Protein AF-Q8X3T5-F1 (afdb_monomer)

Secondary structure (DSSP, 8-state):
-----HHHHHHHHHHHHHHHHTT-HHHHHHHHHHHHHHHHHHHHHHS---PPPTT--

Nearest PDB structures (foldseek):
  3rkv-assembly1_A  TM=7.531E-01  e=7.291E+00  Caenorhabditis elegans

Organism: Escherichia coli O157:H7 (NCBI:txid83334)

Mean predicted aligned error: 8.23 Å

Radius of gyration: 16.93 Å; Cα contacts (8 Å, |Δi|>4): 15; chains: 1; bounding box: 47×20×36 Å

Solvent-accessible surface area (backbone atoms only — not comparable to full-atom values): 3474 Å² total; per-residue (Å²): 124,79,78,77,57,62,64,63,52,48,57,53,47,51,54,34,52,58,33,48,76,68,70,36,57,68,63,25,50,53,53,48,54,52,51,52,53,52,53,53,49,54,52,58,73,57,48,73,81,73,74,75,58,89,83,83,119

Sequence (57 aa):
MSEFDAQRVAERIDIVLDILVADDYHSAIHNLEILKAELLRQVAESTPDIPKAPWEI

Structure (mmCIF, N/CA/C/O backbone):
data_AF-Q8X3T5-F1
#
_entry.id   AF-Q8X3T5-F1
#
loop_
_atom_site.group_PDB
_atom_site.id
_atom_site.type_symbol
_atom_site.label_atom_id
_atom_site.label_alt_id
_atom_site.label_comp_id
_atom_site.label_asym_id
_atom_site.label_entity_id
_atom_site.label_seq_id
_atom_site.pdbx_PDB_ins_code
_atom_site.Ca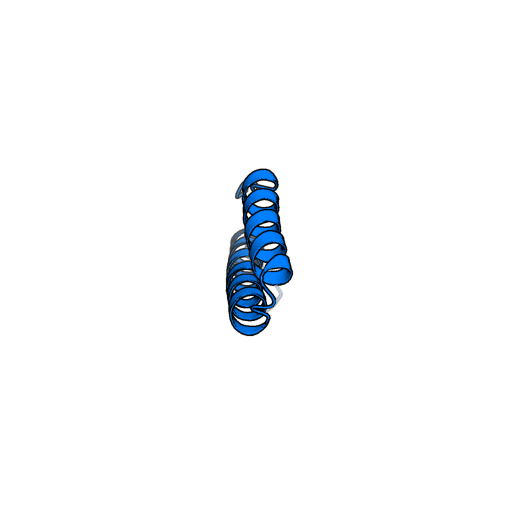rtn_x
_atom_site.Cartn_y
_atom_site.Cartn_z
_atom_site.occupancy
_atom_site.B_iso_or_equiv
_atom_site.auth_seq_id
_atom_site.auth_comp_id
_atom_site.auth_asym_id
_atom_site.auth_atom_id
_atom_site.pdbx_PDB_model_num
ATOM 1 N N . MET A 1 1 ? 9.364 8.482 -19.328 1.00 49.72 1 MET A N 1
ATOM 2 C CA . MET A 1 1 ? 9.388 8.426 -17.854 1.00 49.72 1 MET A CA 1
ATOM 3 C C . MET A 1 1 ? 8.078 7.785 -17.457 1.00 49.72 1 MET A C 1
ATOM 5 O O . MET A 1 1 ? 7.058 8.299 -17.895 1.00 49.72 1 MET A O 1
ATOM 9 N N . SER A 1 2 ? 8.095 6.629 -16.789 1.00 62.50 2 SER A N 1
ATOM 10 C CA . SER A 1 2 ? 6.851 6.031 -16.294 1.00 62.50 2 SER A CA 1
ATOM 11 C C . SER A 1 2 ? 6.277 7.026 -15.292 1.00 62.50 2 SER A C 1
ATOM 13 O O . SER A 1 2 ? 6.964 7.370 -14.330 1.00 62.50 2 SER A O 1
ATOM 15 N N . GLU A 1 3 ? 5.116 7.609 -15.585 1.00 67.69 3 GLU A N 1
ATOM 16 C CA . GLU A 1 3 ? 4.478 8.538 -14.660 1.00 67.69 3 GLU A CA 1
ATOM 17 C C . GLU A 1 3 ? 4.159 7.737 -13.404 1.00 67.69 3 GLU A C 1
ATOM 19 O O . GLU A 1 3 ? 3.362 6.800 -13.432 1.00 67.69 3 GLU A O 1
ATOM 24 N N . PHE A 1 4 ? 4.908 8.016 -12.338 1.00 76.56 4 PHE A N 1
ATOM 25 C CA . PHE A 1 4 ? 4.695 7.395 -11.047 1.00 76.56 4 PHE A CA 1
ATOM 26 C C . PHE A 1 4 ? 3.262 7.709 -10.625 1.00 76.56 4 PHE A C 1
ATOM 28 O O . PHE A 1 4 ? 2.938 8.851 -10.294 1.00 7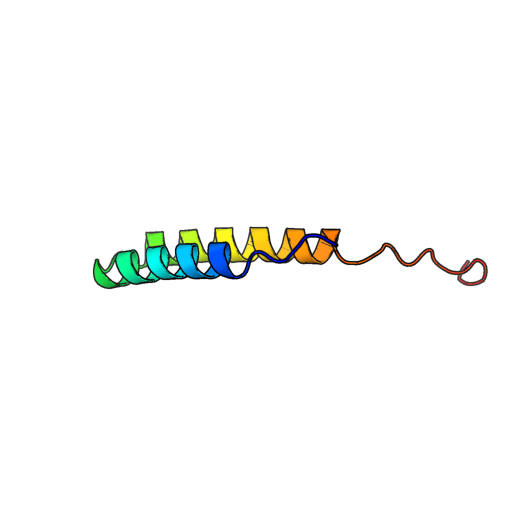6.56 4 PHE A O 1
ATOM 35 N N . ASP A 1 5 ? 2.403 6.698 -10.680 1.00 86.44 5 ASP A N 1
ATOM 36 C CA . ASP A 1 5 ? 0.991 6.851 -10.371 1.00 86.44 5 ASP A CA 1
ATOM 37 C C . ASP A 1 5 ? 0.802 6.862 -8.850 1.00 86.44 5 ASP A C 1
ATOM 39 O O . ASP A 1 5 ? 0.485 5.855 -8.210 1.00 86.44 5 ASP A O 1
ATOM 43 N N . ALA A 1 6 ? 1.062 8.029 -8.260 1.00 90.06 6 ALA A N 1
ATOM 44 C CA . ALA A 1 6 ? 0.905 8.263 -6.832 1.00 90.06 6 ALA A CA 1
ATOM 45 C C . ALA A 1 6 ? -0.530 7.979 -6.359 1.00 90.06 6 ALA A C 1
ATOM 47 O O . ALA A 1 6 ? -0.714 7.524 -5.230 1.00 90.06 6 ALA A O 1
ATOM 48 N N . GLN A 1 7 ? -1.530 8.205 -7.220 1.00 93.50 7 GLN A N 1
ATOM 49 C CA . GLN A 1 7 ? -2.929 7.923 -6.912 1.00 93.50 7 GLN A CA 1
ATOM 50 C C . GLN A 1 7 ? -3.146 6.417 -6.747 1.00 93.50 7 GLN A C 1
ATOM 52 O O . GLN A 1 7 ? -3.664 5.983 -5.720 1.00 93.50 7 GLN A O 1
ATOM 57 N N . ARG A 1 8 ? -2.658 5.604 -7.688 1.00 92.94 8 ARG A N 1
ATOM 58 C CA . ARG A 1 8 ? -2.739 4.142 -7.585 1.00 92.94 8 ARG A CA 1
ATOM 59 C C . ARG A 1 8 ? -1.998 3.595 -6.365 1.00 92.94 8 ARG A C 1
ATOM 61 O O . ARG A 1 8 ? -2.441 2.618 -5.763 1.00 92.94 8 ARG A O 1
ATOM 68 N N . VAL A 1 9 ? -0.864 4.190 -5.990 1.00 95.88 9 VAL A N 1
ATOM 69 C CA . VAL A 1 9 ? -0.149 3.799 -4.763 1.00 95.88 9 VAL A CA 1
ATOM 70 C C . VAL A 1 9 ? -0.991 4.103 -3.523 1.00 95.88 9 VAL A C 1
ATOM 72 O O . VAL A 1 9 ? -1.080 3.244 -2.649 1.00 95.88 9 VAL A O 1
ATOM 75 N N . ALA A 1 10 ? -1.634 5.272 -3.458 1.00 97.38 10 ALA A N 1
ATOM 76 C CA . ALA A 1 10 ? -2.516 5.639 -2.351 1.00 97.38 10 ALA A CA 1
ATOM 77 C C . ALA A 1 10 ? -3.719 4.686 -2.233 1.00 97.38 10 ALA A C 1
ATOM 79 O O . ALA A 1 10 ? -3.945 4.138 -1.161 1.00 97.38 10 ALA A O 1
ATOM 80 N N . GLU A 1 11 ? -4.395 4.376 -3.342 1.00 97.62 11 GLU A N 1
ATOM 81 C CA . GLU A 1 11 ? -5.515 3.418 -3.366 1.00 97.62 11 GLU A CA 1
ATOM 82 C C . GLU A 1 11 ? -5.095 2.026 -2.860 1.00 97.62 11 GLU A C 1
ATOM 84 O O . GLU A 1 11 ? -5.831 1.352 -2.139 1.00 97.62 11 GLU A O 1
ATOM 89 N N . ARG A 1 12 ? -3.876 1.581 -3.193 1.00 97.31 12 ARG A N 1
ATOM 90 C CA . ARG A 1 12 ? -3.338 0.317 -2.671 1.00 97.31 12 ARG A CA 1
ATOM 91 C C . ARG A 1 12 ? -2.986 0.377 -1.189 1.00 97.31 12 ARG A C 1
ATOM 93 O O . ARG A 1 12 ? -3.075 -0.649 -0.518 1.00 97.31 12 ARG A O 1
ATOM 100 N N . ILE A 1 13 ? -2.570 1.538 -0.689 1.00 98.06 13 ILE A N 1
ATOM 101 C CA . ILE A 1 13 ? -2.345 1.752 0.743 1.00 98.06 13 ILE A CA 1
ATOM 102 C C . ILE A 1 13 ? -3.681 1.703 1.490 1.00 98.06 13 ILE A C 1
ATOM 104 O O . ILE A 1 13 ? -3.739 1.037 2.518 1.00 98.06 13 ILE A O 1
ATOM 108 N N . ASP A 1 14 ? -4.749 2.300 0.956 1.00 98.50 14 ASP A N 1
ATOM 109 C CA . ASP A 1 14 ? -6.087 2.240 1.562 1.00 98.50 14 ASP A CA 1
ATOM 110 C C . ASP A 1 14 ? -6.566 0.788 1.723 1.00 98.50 14 ASP A C 1
ATOM 112 O O . ASP A 1 14 ? -6.977 0.395 2.811 1.00 98.50 14 ASP A O 1
ATOM 116 N N . ILE A 1 15 ? -6.378 -0.057 0.700 1.00 98.31 15 ILE A N 1
ATOM 117 C CA . ILE A 1 15 ? -6.674 -1.500 0.789 1.00 98.31 15 ILE A CA 1
ATOM 118 C C . ILE A 1 15 ? -5.885 -2.165 1.926 1.00 98.31 15 ILE A C 1
ATOM 120 O O . ILE A 1 15 ? -6.429 -2.973 2.675 1.00 98.31 15 ILE A O 1
ATOM 124 N N . VAL A 1 16 ? -4.595 -1.849 2.070 1.00 98.56 16 VAL A N 1
ATOM 125 C CA . VAL A 1 16 ? -3.776 -2.402 3.161 1.00 98.56 16 VAL A CA 1
ATOM 126 C C . VAL A 1 16 ? -4.294 -1.937 4.521 1.00 98.56 16 VAL A C 1
ATOM 128 O O . VAL A 1 16 ? -4.340 -2.740 5.451 1.00 98.56 16 VAL A O 1
ATOM 131 N N . LEU A 1 17 ? -4.696 -0.671 4.650 1.00 98.69 17 LEU A N 1
ATOM 132 C CA . LEU A 1 17 ? -5.259 -0.135 5.888 1.00 98.69 17 LEU A CA 1
ATOM 133 C C . LEU A 1 17 ? -6.593 -0.808 6.240 1.00 98.69 17 LEU A C 1
ATOM 135 O O . LEU A 1 17 ? -6.770 -1.199 7.392 1.00 98.69 17 LEU A O 1
ATOM 139 N N . ASP A 1 18 ? -7.476 -1.031 5.266 1.00 98.62 18 ASP A N 1
ATOM 140 C CA . ASP A 1 18 ? -8.740 -1.755 5.462 1.00 98.62 18 ASP A CA 1
ATOM 141 C C . ASP A 1 18 ? -8.507 -3.196 5.945 1.00 98.62 18 ASP A C 1
ATOM 143 O O . ASP A 1 18 ? -9.191 -3.684 6.847 1.00 98.62 18 ASP A O 1
ATOM 147 N N . ILE A 1 19 ? -7.495 -3.874 5.394 1.00 98.56 19 ILE A N 1
ATOM 148 C CA . ILE A 1 19 ? -7.100 -5.223 5.822 1.00 98.56 19 ILE A CA 1
ATOM 149 C C . ILE A 1 19 ? -6.545 -5.208 7.255 1.00 98.56 19 ILE A C 1
ATOM 151 O O . ILE A 1 19 ? -6.864 -6.093 8.050 1.00 98.56 19 ILE A O 1
ATOM 155 N N . LEU A 1 20 ? -5.737 -4.203 7.610 1.00 98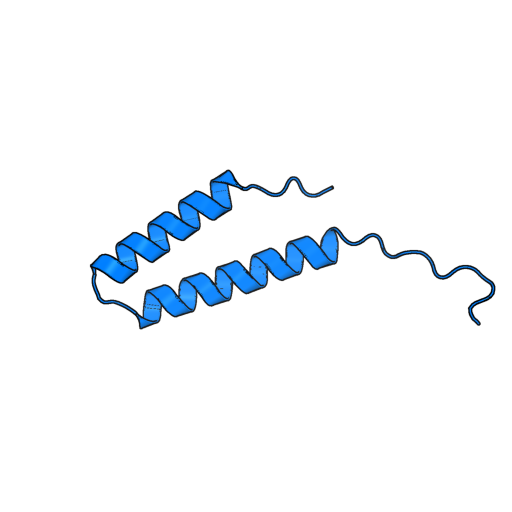.44 20 LEU A N 1
ATOM 156 C CA . LEU A 1 20 ? -5.207 -4.052 8.969 1.00 98.44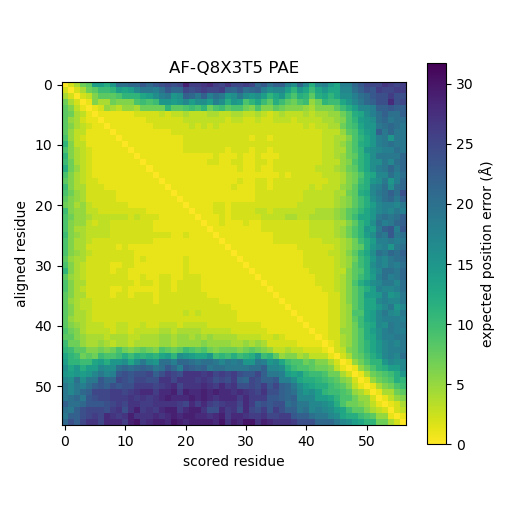 20 LEU A CA 1
ATOM 157 C C . LEU A 1 20 ? -6.320 -3.800 9.994 1.00 98.44 20 LEU A C 1
ATOM 159 O O . LEU A 1 20 ? -6.241 -4.317 11.105 1.00 98.44 20 LEU A O 1
ATOM 163 N N . VAL A 1 21 ? -7.372 -3.062 9.627 1.00 98.38 21 VAL A N 1
ATOM 164 C CA . VAL A 1 21 ? -8.567 -2.873 10.472 1.00 98.38 21 VAL A CA 1
ATOM 165 C C . VAL A 1 21 ? -9.305 -4.193 10.717 1.00 98.38 21 VAL A C 1
ATOM 167 O O . VAL A 1 21 ? -9.930 -4.358 11.762 1.00 98.38 21 VAL A O 1
ATOM 170 N N . ALA A 1 22 ? -9.207 -5.148 9.793 1.00 98.12 22 ALA A N 1
ATOM 171 C CA . ALA A 1 22 ? -9.758 -6.492 9.941 1.00 98.12 22 ALA A CA 1
ATOM 172 C C . ALA A 1 22 ? -8.833 -7.467 10.706 1.00 98.12 22 ALA A C 1
ATOM 174 O O . ALA A 1 22 ? -9.113 -8.666 10.719 1.00 98.12 22 ALA A O 1
ATOM 175 N N . ASP A 1 23 ? -7.741 -6.983 11.319 1.00 98.00 23 ASP A N 1
ATOM 176 C CA . ASP A 1 23 ? -6.726 -7.778 12.034 1.00 98.00 23 ASP A CA 1
ATOM 177 C C . ASP A 1 23 ? -6.039 -8.871 11.174 1.00 98.00 23 ASP A C 1
ATOM 179 O O . ASP A 1 23 ? -5.374 -9.771 11.698 1.00 98.00 23 ASP A O 1
ATOM 183 N N . ASP A 1 24 ? -6.127 -8.794 9.839 1.00 98.44 24 ASP A N 1
ATOM 184 C CA . ASP A 1 24 ? -5.456 -9.726 8.921 1.00 98.44 24 ASP A CA 1
ATOM 185 C C . ASP A 1 24 ? -4.059 -9.216 8.527 1.00 98.44 24 ASP A C 1
ATOM 187 O O . ASP A 1 24 ? -3.777 -8.778 7.406 1.00 98.44 24 ASP A O 1
ATOM 191 N N . TYR A 1 25 ? -3.135 -9.293 9.485 1.00 98.50 25 TYR A N 1
ATOM 192 C CA . TYR A 1 25 ? -1.745 -8.875 9.292 1.00 98.50 25 TYR A CA 1
ATOM 193 C C . TYR A 1 25 ? -1.037 -9.646 8.171 1.00 98.50 25 TYR A C 1
ATOM 195 O O . TYR A 1 25 ? -0.181 -9.085 7.487 1.00 98.50 25 TYR A O 1
ATOM 203 N N . HIS A 1 26 ? -1.385 -10.918 7.957 1.00 98.25 26 HIS A N 1
ATOM 204 C CA . HIS A 1 26 ? -0.760 -11.740 6.922 1.00 98.25 26 HIS A CA 1
ATOM 205 C C . HIS A 1 26 ? -1.097 -11.223 5.523 1.00 98.25 26 HIS A C 1
ATOM 207 O O . HIS A 1 26 ? -0.188 -11.023 4.711 1.00 98.25 26 HIS A O 1
ATOM 213 N N . SER A 1 27 ? -2.373 -10.939 5.253 1.00 98.12 27 SER A N 1
ATOM 214 C CA . SER A 1 27 ? -2.793 -10.362 3.975 1.00 98.12 27 SER A CA 1
ATOM 215 C C . SER A 1 27 ? -2.264 -8.941 3.784 1.00 98.12 27 SER A C 1
ATOM 217 O O . SER A 1 27 ? -1.862 -8.588 2.671 1.00 98.12 27 SER A O 1
ATOM 219 N N . ALA A 1 28 ? -2.204 -8.129 4.846 1.00 98.62 28 ALA A N 1
ATOM 220 C CA . ALA A 1 28 ? -1.648 -6.777 4.780 1.00 98.62 28 ALA A CA 1
ATOM 221 C C . ALA A 1 28 ? -0.157 -6.795 4.402 1.00 98.62 28 ALA A C 1
ATOM 223 O O . ALA A 1 28 ? 0.261 -6.094 3.477 1.00 98.62 28 ALA A O 1
ATOM 224 N N . ILE A 1 29 ? 0.636 -7.645 5.065 1.00 98.69 29 ILE A N 1
ATOM 225 C CA . ILE A 1 29 ? 2.063 -7.829 4.763 1.00 98.69 29 ILE A CA 1
ATOM 226 C C . ILE A 1 29 ? 2.241 -8.295 3.318 1.00 98.69 29 ILE A C 1
ATOM 228 O O . ILE A 1 29 ? 3.018 -7.694 2.578 1.00 98.69 29 ILE A O 1
ATOM 232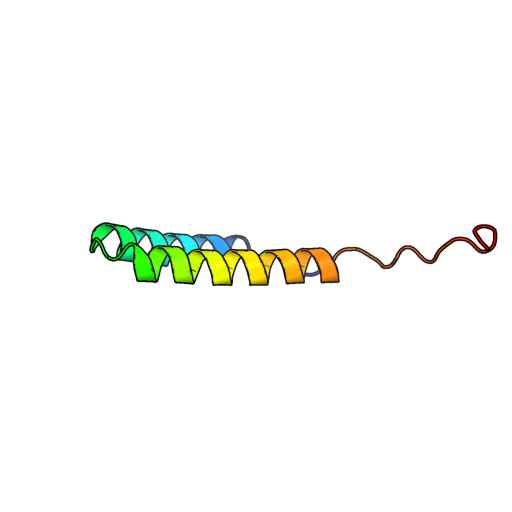 N N . HIS A 1 30 ? 1.479 -9.301 2.885 1.00 98.31 30 HIS A N 1
ATOM 233 C CA . HIS A 1 30 ? 1.577 -9.820 1.524 1.00 98.31 30 HIS A CA 1
ATOM 234 C C . HIS A 1 30 ? 1.295 -8.742 0.462 1.00 98.31 30 HIS A C 1
ATOM 236 O O . HIS A 1 30 ? 2.028 -8.608 -0.520 1.00 98.31 30 HIS A O 1
ATOM 242 N N . ASN A 1 31 ? 0.272 -7.910 0.680 1.00 98.00 31 ASN A N 1
ATOM 243 C CA . ASN A 1 31 ? -0.051 -6.803 -0.221 1.00 98.00 31 ASN A CA 1
ATOM 244 C C . ASN A 1 31 ? 1.072 -5.758 -0.291 1.00 98.00 31 ASN A C 1
ATOM 246 O O . ASN A 1 31 ? 1.392 -5.274 -1.382 1.00 98.00 31 ASN A O 1
ATOM 250 N N . LEU A 1 32 ? 1.696 -5.434 0.845 1.00 98.50 32 LEU A N 1
ATOM 251 C CA . LEU A 1 32 ? 2.837 -4.518 0.901 1.00 98.50 32 LEU A CA 1
ATOM 252 C C . LEU A 1 32 ? 4.078 -5.086 0.209 1.00 98.50 32 LEU A C 1
ATOM 254 O O . LEU A 1 32 ? 4.776 -4.346 -0.483 1.00 98.50 32 LEU A O 1
ATOM 258 N N . GLU A 1 33 ? 4.353 -6.382 0.345 1.00 98.50 33 GLU A N 1
ATOM 259 C CA . GLU A 1 33 ? 5.459 -7.043 -0.357 1.00 98.50 33 GLU A CA 1
ATOM 260 C C . GLU A 1 33 ? 5.288 -6.953 -1.876 1.00 98.50 33 GLU A C 1
ATOM 262 O O . GLU A 1 33 ? 6.232 -6.595 -2.589 1.00 98.50 33 GLU A O 1
ATOM 267 N N . ILE A 1 34 ? 4.068 -7.188 -2.369 1.00 98.06 34 ILE A N 1
ATOM 268 C CA . ILE A 1 34 ? 3.728 -7.019 -3.786 1.00 98.06 34 ILE A 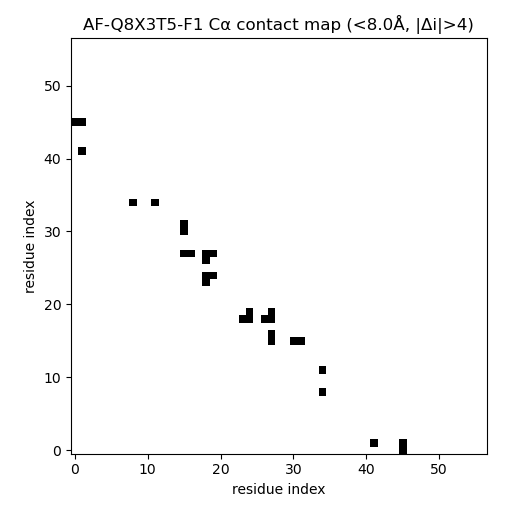CA 1
ATOM 269 C C . ILE A 1 34 ? 3.904 -5.556 -4.208 1.00 98.06 34 ILE A C 1
ATOM 271 O O . ILE A 1 34 ? 4.541 -5.289 -5.228 1.00 98.06 34 ILE A O 1
ATOM 275 N N . LEU A 1 35 ? 3.369 -4.604 -3.431 1.00 97.00 35 LEU A N 1
ATOM 276 C CA . LEU A 1 35 ? 3.484 -3.170 -3.727 1.00 97.00 35 LEU A CA 1
ATOM 277 C C . LEU A 1 35 ? 4.940 -2.727 -3.810 1.00 97.00 35 LEU A C 1
ATOM 279 O O . LEU A 1 35 ? 5.345 -2.099 -4.784 1.00 97.00 35 LEU A O 1
ATOM 283 N N . LYS A 1 36 ? 5.755 -3.126 -2.837 1.00 97.25 36 LYS A N 1
ATOM 284 C CA . LYS A 1 36 ? 7.189 -2.850 -2.824 1.00 97.25 36 LYS A CA 1
ATOM 285 C C . LYS A 1 36 ? 7.885 -3.426 -4.059 1.00 97.25 36 LYS A C 1
ATOM 287 O O . LYS A 1 36 ? 8.692 -2.731 -4.671 1.00 97.25 36 LYS A O 1
ATOM 292 N N . ALA A 1 37 ? 7.590 -4.670 -4.437 1.00 96.31 37 ALA A N 1
ATOM 293 C CA . ALA A 1 37 ? 8.200 -5.299 -5.606 1.00 96.31 37 ALA A CA 1
ATOM 294 C C . ALA A 1 37 ? 7.818 -4.589 -6.916 1.00 96.31 37 ALA A C 1
ATOM 296 O O . ALA A 1 37 ? 8.671 -4.399 -7.780 1.00 96.31 37 ALA A O 1
ATOM 297 N N . GLU A 1 38 ? 6.559 -4.172 -7.064 1.00 93.94 38 GLU A N 1
ATOM 298 C CA . GLU A 1 38 ? 6.106 -3.372 -8.209 1.00 93.94 38 GLU A CA 1
ATOM 299 C C . GLU A 1 38 ? 6.805 -2.014 -8.280 1.00 93.94 38 GLU A C 1
ATOM 301 O O . GLU A 1 38 ? 7.304 -1.642 -9.340 1.00 93.94 38 GLU A O 1
ATOM 306 N N . LEU A 1 39 ? 6.901 -1.308 -7.152 1.00 93.56 39 LEU A N 1
ATOM 307 C CA . LEU A 1 39 ? 7.568 -0.010 -7.073 1.00 93.56 39 LEU A CA 1
ATOM 308 C C . LEU A 1 39 ? 9.057 -0.106 -7.419 1.00 93.56 39 LEU A C 1
ATOM 310 O O . LEU A 1 39 ? 9.571 0.709 -8.182 1.00 93.56 39 LEU A O 1
ATOM 314 N N . LEU A 1 40 ? 9.750 -1.131 -6.917 1.00 93.00 40 LEU A N 1
ATOM 315 C CA . LEU A 1 40 ? 11.158 -1.359 -7.249 1.00 93.00 40 LEU A CA 1
ATOM 316 C C . LEU A 1 40 ? 11.362 -1.652 -8.741 1.00 93.00 40 LEU A C 1
ATOM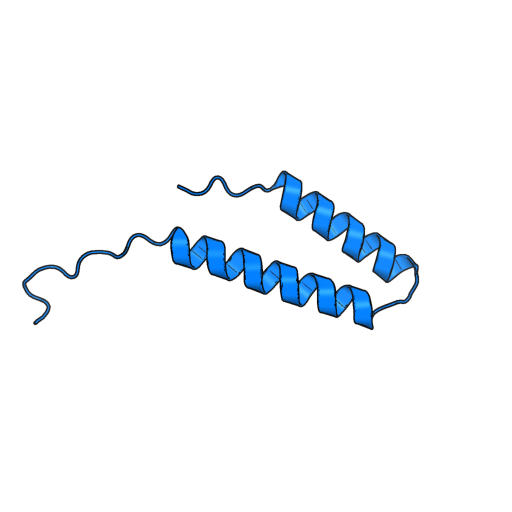 318 O O . 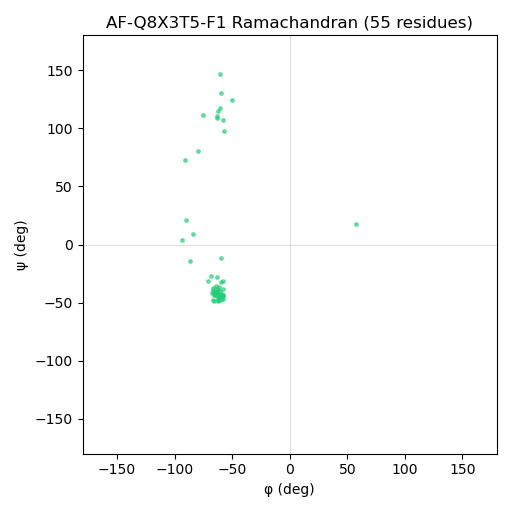LEU A 1 40 ? 12.330 -1.160 -9.320 1.00 93.00 40 LEU A O 1
ATOM 322 N N . ARG A 1 41 ? 10.450 -2.401 -9.378 1.00 90.88 41 ARG A N 1
ATOM 323 C CA . ARG A 1 41 ? 10.493 -2.630 -10.833 1.00 90.88 41 ARG A CA 1
ATOM 324 C C . ARG A 1 41 ? 10.345 -1.328 -11.616 1.00 90.88 41 ARG A C 1
ATOM 326 O O . ARG A 1 41 ? 11.146 -1.079 -12.509 1.00 90.88 41 ARG A O 1
ATOM 333 N N . GLN A 1 42 ? 9.404 -0.464 -11.235 1.00 87.69 42 GLN A N 1
ATOM 334 C CA . GLN A 1 42 ? 9.217 0.833 -11.898 1.00 87.69 42 GLN A CA 1
ATOM 335 C C . GLN A 1 42 ? 10.449 1.738 -11.779 1.00 87.69 42 GLN A C 1
ATOM 337 O O . GLN A 1 42 ? 10.809 2.421 -12.738 1.00 87.69 42 GLN A O 1
ATOM 342 N N . VAL A 1 43 ? 11.113 1.741 -10.618 1.00 86.31 43 VAL A N 1
ATOM 343 C CA . VAL A 1 43 ? 12.362 2.493 -10.416 1.00 86.31 43 VAL A CA 1
ATOM 344 C C . VAL A 1 43 ? 13.485 1.932 -11.288 1.00 86.31 43 VAL A C 1
ATOM 346 O O . VAL A 1 43 ? 14.192 2.705 -11.932 1.00 86.31 43 VAL A O 1
ATOM 349 N N . ALA A 1 44 ? 13.627 0.605 -11.361 1.00 86.06 44 ALA A N 1
ATOM 350 C CA . ALA A 1 44 ? 14.623 -0.035 -12.218 1.00 86.06 44 ALA A CA 1
ATOM 351 C C . ALA A 1 44 ? 14.399 0.297 -13.703 1.00 86.06 44 ALA A C 1
ATOM 353 O O . ALA A 1 44 ? 15.342 0.669 -14.390 1.00 86.06 44 ALA A O 1
ATOM 354 N N . GLU A 1 45 ? 13.152 0.248 -14.177 1.00 80.88 45 GLU A N 1
ATOM 355 C CA . GLU A 1 45 ? 12.781 0.610 -15.555 1.00 80.88 45 GLU A CA 1
ATOM 356 C C . GLU A 1 45 ? 12.934 2.112 -15.848 1.00 80.88 45 GLU A C 1
ATOM 358 O O . GLU A 1 45 ? 13.150 2.509 -16.992 1.00 80.88 45 GLU A O 1
ATOM 363 N N . SER A 1 46 ? 12.817 2.961 -14.824 1.00 74.31 46 SER A N 1
ATOM 364 C CA . SER A 1 46 ? 12.961 4.416 -14.956 1.00 74.31 46 SER A CA 1
ATOM 365 C C . SER A 1 46 ? 14.404 4.896 -14.845 1.00 74.31 46 SER A C 1
ATOM 367 O O . SER A 1 46 ? 14.675 6.048 -15.184 1.00 74.31 46 SER A O 1
ATOM 369 N N . THR A 1 47 ? 15.325 4.052 -14.371 1.00 66.44 47 THR A N 1
ATOM 370 C CA . THR A 1 47 ? 16.753 4.371 -14.365 1.00 66.44 47 THR A CA 1
ATOM 371 C C . THR A 1 47 ? 17.236 4.226 -15.808 1.00 66.44 47 THR A C 1
ATOM 373 O O . THR A 1 47 ? 17.230 3.108 -16.321 1.00 66.44 47 THR A O 1
ATOM 376 N N . PRO A 1 48 ? 17.609 5.312 -16.514 1.00 62.75 48 PRO A N 1
ATOM 377 C CA . PRO A 1 48 ? 18.180 5.167 -17.841 1.00 62.75 48 PRO A CA 1
ATOM 378 C C . PRO A 1 48 ? 19.445 4.332 -17.686 1.00 62.75 48 PRO A C 1
ATOM 380 O O . PRO A 1 48 ? 20.263 4.634 -16.814 1.00 62.75 48 PRO A O 1
ATOM 383 N N . ASP A 1 49 ? 19.593 3.299 -18.509 1.00 63.50 49 ASP A N 1
ATOM 384 C CA . ASP A 1 49 ? 20.869 2.618 -18.679 1.00 63.50 49 ASP A CA 1
ATOM 385 C C . ASP A 1 49 ? 21.849 3.705 -19.130 1.00 63.50 49 ASP A C 1
ATOM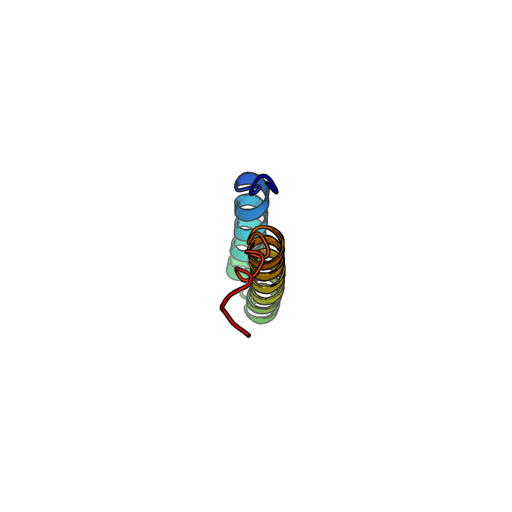 387 O O . ASP A 1 49 ? 21.789 4.162 -20.273 1.00 63.50 49 ASP A O 1
ATOM 391 N N . ILE A 1 50 ? 22.628 4.262 -18.196 1.00 63.41 50 ILE A N 1
ATOM 392 C CA . ILE A 1 50 ? 23.644 5.256 -18.524 1.00 63.41 50 ILE A CA 1
ATOM 393 C C . ILE A 1 50 ? 24.599 4.476 -19.417 1.00 63.41 50 ILE A C 1
ATOM 395 O O . ILE A 1 50 ? 25.253 3.560 -18.907 1.00 63.41 50 ILE A O 1
ATOM 399 N N . PRO A 1 51 ? 24.677 4.764 -20.730 1.00 61.72 51 PRO A N 1
ATOM 400 C CA . PRO A 1 51 ? 25.596 4.037 -21.577 1.00 61.72 51 PRO A CA 1
ATOM 401 C C . PRO A 1 51 ? 26.975 4.307 -20.993 1.00 61.72 51 PRO A C 1
ATOM 403 O O . PRO A 1 51 ? 27.378 5.473 -20.906 1.00 61.72 51 PRO A O 1
ATOM 406 N N . LYS A 1 52 ? 27.661 3.258 -20.520 1.00 63.28 52 LYS A N 1
ATOM 407 C CA . LYS A 1 52 ? 29.029 3.401 -20.025 1.00 63.28 52 LYS A CA 1
ATOM 408 C C . LYS A 1 52 ? 29.813 4.154 -21.079 1.00 63.28 52 LYS A C 1
ATOM 410 O O . LYS A 1 52 ? 29.813 3.777 -22.255 1.00 63.28 52 LYS A O 1
ATOM 415 N N . ALA A 1 53 ? 30.421 5.255 -20.665 1.00 68.81 53 ALA A N 1
ATOM 416 C CA . ALA A 1 53 ? 31.204 6.034 -21.590 1.00 68.81 53 ALA A CA 1
ATOM 417 C C . ALA A 1 53 ? 32.355 5.161 -22.131 1.00 68.81 53 ALA A C 1
ATOM 419 O O . ALA A 1 53 ? 32.863 4.308 -21.397 1.00 68.81 53 ALA A O 1
ATOM 420 N N . PRO A 1 54 ? 32.784 5.349 -23.392 1.00 69.44 54 PRO A N 1
ATOM 421 C CA . PRO A 1 54 ? 33.660 4.403 -24.095 1.00 69.44 54 PRO A CA 1
ATOM 422 C C . PRO A 1 54 ? 35.024 4.141 -23.434 1.00 69.44 54 PRO A C 1
ATOM 424 O O . PRO A 1 54 ? 35.734 3.236 -23.853 1.00 69.44 54 PRO A O 1
ATOM 427 N N . TRP A 1 55 ? 35.410 4.943 -22.439 1.00 74.69 55 TRP A N 1
ATOM 428 C CA . TRP A 1 55 ? 36.673 4.850 -21.704 1.00 74.69 55 TRP A CA 1
ATOM 429 C C . TRP A 1 55 ? 36.595 4.028 -20.404 1.00 74.69 55 TRP A C 1
ATOM 431 O O . TRP A 1 55 ? 37.581 3.974 -19.677 1.00 74.69 55 TRP A O 1
ATOM 441 N N . GLU A 1 56 ? 35.454 3.408 -20.082 1.00 66.88 56 GLU A N 1
ATOM 442 C CA . GLU A 1 56 ? 35.322 2.482 -18.937 1.00 66.88 56 GLU A CA 1
ATOM 443 C C . GLU A 1 56 ? 35.610 0.999 -19.283 1.00 66.88 56 GLU A C 1
ATOM 445 O O . GLU A 1 56 ? 35.164 0.102 -18.561 1.00 66.88 56 GLU A O 1
ATOM 450 N N . ILE A 1 57 ? 36.340 0.725 -20.372 1.00 66.69 57 ILE A N 1
ATOM 451 C CA . ILE A 1 57 ? 36.858 -0.612 -20.734 1.00 66.69 57 ILE A CA 1
ATOM 452 C C . ILE A 1 57 ? 38.372 -0.624 -20.533 1.00 66.69 57 ILE A C 1
ATOM 454 O O . ILE A 1 57 ? 38.866 -1.588 -19.907 1.00 66.69 57 ILE A O 1
#

pLDDT: mean 87.31, std 14.12, range [49.72, 98.69]

Foldseek 3Di:
DPPPPVVVLVVLVVVLVVCVVVVNVVVSVVSVVVSVVVVVVVVVVPPPPPPPDPPPD

InterPro domains:
  IPR020887 Uncharacterised protein family UPF0509 [MF_01641] (1-57)
  IPR020887 Uncharacterised protein family UPF0509 [NF010179] (1-57)
  IPR020887 Uncharacterised protein family UPF0509 [PF23675] (1-57)